Protein AF-A0A2V9C3A0-F1 (afdb_monomer)

Sequence (107 aa):
MPTFDDYMAQYDHEHSTVWNRVLHGAGIPIILAGIILLLLTWWRIGLAMLVAGWGMLSVGHRIERNKPAFFQGPIYFLVGPIWVAKEIKDHLLGRHGVAKPRDPASR

Mean predicted aligned error: 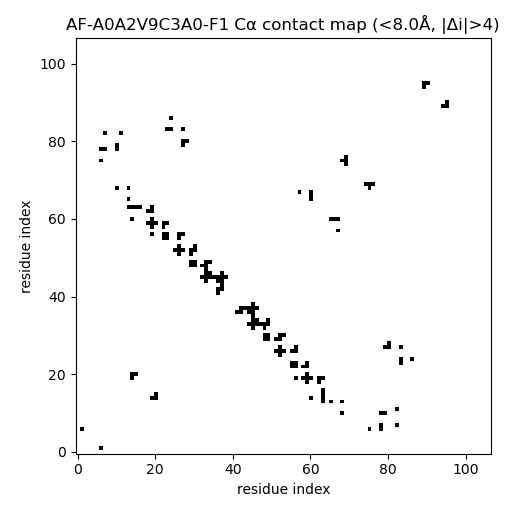5.97 Å

Radius of gyration: 15.15 Å; Cα contacts (8 Å, |Δi|>4): 91; chains: 1; bounding box: 41×32×40 Å

Foldseek 3Di:
DDDLVNVLVVVCVLQPDPQLCVLLLPLLVLLVVLVVCCVPPNVVSSVVSNVSSVVSNVVSNVVSVHDDCCVVDVCVNVSSVVNSVVVVVCVVVVVPDPPDPPDPPPD

Secondary structure (DSSP, 8-state):
---HHHHHHHHHHHT-SHHHHHHHHHHHHHHHHHHHHHHTT-HHHHHHHHHHHHHHHHHHHHHHT---GGGG-TTHHHHHHHHHHHHHHHHHTT-TT-PPPPPTT--

Structure (mmCIF, N/CA/C/O backbone):
data_AF-A0A2V9C3A0-F1
#
_entry.id   AF-A0A2V9C3A0-F1
#
loop_
_atom_site.group_PDB
_atom_site.id
_atom_site.type_symbol
_atom_site.label_atom_id
_atom_site.label_alt_id
_atom_site.label_comp_id
_atom_site.label_asym_id
_atom_site.label_entity_id
_atom_site.label_seq_id
_atom_site.pdbx_PDB_ins_code
_atom_site.Cartn_x
_atom_site.Cartn_y
_atom_site.Cartn_z
_atom_site.occupancy
_atom_site.B_iso_or_equiv
_atom_site.auth_seq_id
_atom_site.auth_comp_id
_atom_site.auth_asym_id
_atom_site.auth_atom_id
_atom_site.pdbx_PDB_model_num
ATOM 1 N N . MET A 1 1 ? 18.687 -16.596 -2.832 1.00 80.50 1 MET A N 1
ATOM 2 C CA . MET A 1 1 ? 17.401 -16.073 -2.319 1.00 80.50 1 MET A CA 1
ATOM 3 C C . MET A 1 1 ? 17.207 -14.698 -2.931 1.00 80.50 1 MET A C 1
ATOM 5 O O . MET A 1 1 ? 18.218 -14.010 -3.031 1.00 80.50 1 MET A O 1
ATOM 9 N N . PRO A 1 2 ? 15.993 -14.316 -3.363 1.00 89.69 2 PRO A N 1
ATOM 10 C CA . PRO A 1 2 ? 15.752 -12.973 -3.882 1.00 89.69 2 PRO A CA 1
ATOM 11 C C . PRO A 1 2 ? 16.085 -11.909 -2.833 1.00 89.69 2 PRO A C 1
ATOM 13 O O . PRO A 1 2 ? 15.812 -12.089 -1.643 1.00 89.69 2 PRO A O 1
ATOM 16 N N . THR A 1 3 ? 16.689 -10.820 -3.282 1.00 94.44 3 THR A N 1
ATOM 17 C CA . THR A 1 3 ? 16.966 -9.620 -2.494 1.00 94.44 3 THR A CA 1
ATOM 18 C C . THR A 1 3 ? 15.736 -8.714 -2.439 1.00 94.44 3 THR A C 1
ATOM 20 O O . THR A 1 3 ? 14.761 -8.910 -3.164 1.00 94.44 3 THR A O 1
ATOM 23 N N . PHE A 1 4 ? 15.763 -7.691 -1.583 1.00 91.56 4 PHE A N 1
ATOM 24 C CA . PHE A 1 4 ? 14.683 -6.702 -1.542 1.00 91.56 4 PHE A CA 1
ATOM 25 C C . PHE A 1 4 ? 14.510 -5.966 -2.883 1.00 91.56 4 PHE A C 1
ATOM 27 O O . PHE A 1 4 ? 13.381 -5.721 -3.311 1.00 91.56 4 PHE A O 1
ATOM 34 N N . ASP A 1 5 ? 15.616 -5.679 -3.572 1.00 92.25 5 ASP A N 1
ATOM 35 C CA . ASP A 1 5 ? 15.596 -5.029 -4.883 1.00 92.25 5 ASP A CA 1
ATOM 36 C C . ASP A 1 5 ? 14.936 -5.906 -5.950 1.00 92.25 5 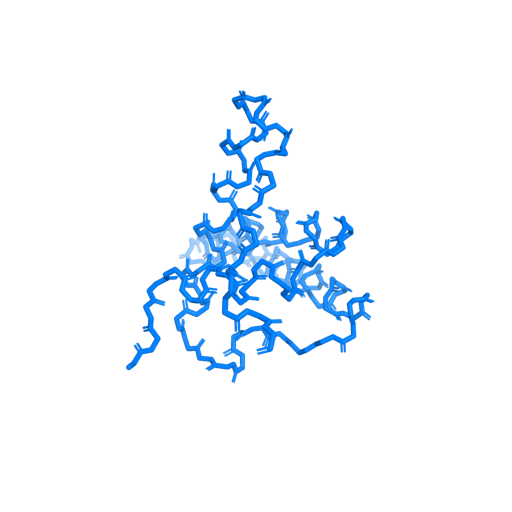ASP A C 1
ATOM 38 O O . ASP A 1 5 ? 14.232 -5.377 -6.812 1.00 92.25 5 ASP A O 1
ATOM 42 N N . ASP A 1 6 ? 15.078 -7.232 -5.850 1.00 93.88 6 ASP A N 1
ATOM 43 C CA . ASP A 1 6 ? 14.395 -8.181 -6.735 1.00 93.88 6 ASP A CA 1
ATOM 44 C C . ASP A 1 6 ? 12.874 -8.126 -6.533 1.00 93.88 6 ASP A C 1
ATOM 46 O O . ASP A 1 6 ? 12.125 -8.043 -7.507 1.00 93.88 6 ASP A O 1
ATOM 50 N N . TYR A 1 7 ? 12.399 -8.075 -5.282 1.00 95.12 7 TYR A N 1
ATOM 51 C CA . TYR A 1 7 ? 10.965 -7.933 -4.993 1.00 95.12 7 TYR A CA 1
ATOM 52 C C . TYR A 1 7 ? 10.407 -6.587 -5.465 1.00 95.12 7 TYR A C 1
ATOM 54 O O . TYR A 1 7 ? 9.313 -6.532 -6.026 1.00 95.12 7 TYR A O 1
ATOM 62 N N . MET A 1 8 ? 11.158 -5.498 -5.278 1.00 94.88 8 MET A N 1
ATOM 63 C CA . MET A 1 8 ? 10.782 -4.176 -5.786 1.00 94.88 8 MET A CA 1
ATOM 64 C C . MET A 1 8 ? 10.765 -4.136 -7.318 1.00 94.88 8 MET A C 1
ATOM 66 O O . MET A 1 8 ? 9.878 -3.522 -7.908 1.00 94.88 8 MET A O 1
ATOM 70 N N . ALA A 1 9 ? 11.733 -4.788 -7.971 1.00 93.38 9 ALA A N 1
ATOM 71 C CA . ALA A 1 9 ? 11.802 -4.909 -9.422 1.00 93.38 9 ALA A CA 1
ATOM 72 C C . ALA A 1 9 ? 10.613 -5.686 -9.982 1.00 93.38 9 ALA A C 1
ATOM 74 O O . ALA A 1 9 ? 10.000 -5.253 -10.956 1.00 93.38 9 ALA A O 1
ATOM 75 N N . GLN A 1 10 ? 10.287 -6.809 -9.348 1.00 93.38 10 GLN A N 1
ATOM 76 C CA . GLN A 1 10 ? 9.157 -7.633 -9.730 1.00 93.38 10 GLN A CA 1
ATOM 77 C C . GLN A 1 10 ? 7.836 -6.882 -9.542 1.00 93.38 10 GLN A C 1
ATOM 79 O O . GLN A 1 10 ? 7.009 -6.864 -10.452 1.00 93.38 10 GLN A O 1
ATOM 84 N N . TYR A 1 11 ? 7.660 -6.206 -8.405 1.00 94.25 11 TYR A N 1
ATOM 85 C CA . TYR A 1 11 ? 6.457 -5.424 -8.142 1.00 94.25 11 TYR A CA 1
ATOM 86 C C . TYR A 1 11 ? 6.272 -4.298 -9.167 1.00 94.25 11 TYR A C 1
ATOM 88 O O . TYR A 1 11 ? 5.178 -4.127 -9.691 1.00 94.25 11 TYR A O 1
ATOM 96 N N . ASP A 1 12 ? 7.335 -3.571 -9.516 1.00 93.94 12 ASP A N 1
ATOM 97 C CA . ASP A 1 12 ? 7.280 -2.509 -10.529 1.00 93.94 12 ASP A CA 1
ATOM 98 C C . ASP A 1 12 ? 6.928 -3.043 -11.932 1.00 93.94 12 ASP A C 1
ATOM 100 O O . ASP A 1 12 ? 6.176 -2.405 -12.670 1.00 93.94 12 ASP A O 1
ATOM 104 N N . HIS A 1 13 ? 7.416 -4.240 -12.279 1.00 92.38 13 HIS A N 1
ATOM 105 C CA . HIS A 1 13 ? 7.096 -4.911 -13.541 1.00 92.38 13 HIS A CA 1
ATOM 106 C C . HIS A 1 13 ? 5.641 -5.402 -13.597 1.00 92.38 13 HIS A C 1
ATOM 108 O O . HIS A 1 13 ? 4.990 -5.287 -14.631 1.00 92.38 13 HIS A O 1
ATOM 114 N N . GLU A 1 14 ? 5.098 -5.899 -12.484 1.00 92.12 14 GLU A N 1
ATOM 115 C CA . GLU A 1 14 ? 3.692 -6.315 -12.387 1.00 92.12 14 GLU A CA 1
ATOM 116 C C . GLU A 1 14 ? 2.707 -5.133 -12.354 1.00 92.12 14 GLU A C 1
ATOM 118 O O . GLU A 1 14 ? 1.507 -5.317 -12.562 1.00 92.12 14 GLU A O 1
ATOM 123 N N . HIS A 1 15 ? 3.194 -3.914 -12.125 1.00 94.69 15 HIS A N 1
ATOM 124 C CA . HIS A 1 15 ? 2.393 -2.691 -12.085 1.00 94.69 15 HIS A CA 1
ATOM 125 C C . HIS A 1 15 ? 2.936 -1.694 -13.111 1.00 94.69 15 HIS A C 1
ATOM 127 O O . HIS A 1 15 ? 3.341 -0.577 -12.784 1.00 94.69 15 HIS A O 1
ATOM 133 N N . SER A 1 16 ? 2.989 -2.115 -14.377 1.00 91.44 16 SER A N 1
ATOM 134 C CA . SER A 1 16 ? 3.623 -1.331 -15.438 1.00 91.44 16 SER A CA 1
ATOM 135 C C . SER A 1 16 ? 2.701 -0.260 -16.031 1.00 91.44 16 SER A C 1
ATOM 137 O O . SER A 1 16 ? 3.160 0.844 -16.332 1.00 91.44 16 SER A O 1
ATOM 139 N N . THR A 1 17 ? 1.395 -0.532 -16.153 1.00 93.44 17 THR A N 1
ATOM 140 C CA . THR A 1 17 ? 0.458 0.442 -16.726 1.00 93.44 17 THR A CA 1
ATOM 141 C C . THR A 1 17 ? 0.141 1.586 -15.766 1.00 93.44 17 THR A C 1
ATOM 143 O O . THR A 1 17 ? -0.009 1.403 -14.558 1.00 93.44 17 THR A O 1
ATOM 146 N N . VAL A 1 18 ? -0.047 2.787 -16.326 1.00 93.19 18 VAL A N 1
ATOM 147 C CA . VAL A 1 18 ? -0.397 4.000 -15.562 1.00 93.19 18 VAL A CA 1
ATOM 148 C C . VAL A 1 18 ? -1.647 3.783 -14.708 1.00 93.19 18 VAL A C 1
ATOM 150 O O . VAL A 1 18 ? -1.674 4.167 -13.544 1.00 93.19 18 VAL A O 1
ATOM 153 N N . TRP A 1 19 ? -2.670 3.121 -15.254 1.00 92.69 19 TRP A N 1
ATOM 154 C CA . TRP A 1 19 ? -3.912 2.867 -14.524 1.00 92.69 19 TRP A CA 1
ATOM 155 C C . TRP A 1 19 ? -3.725 1.908 -13.351 1.00 92.69 19 TRP A C 1
ATOM 157 O O . TRP A 1 19 ? -4.281 2.156 -12.286 1.00 92.69 19 TRP A O 1
ATOM 167 N N . ASN A 1 20 ? -2.916 0.859 -13.510 1.00 94.88 20 ASN A N 1
ATOM 168 C CA . ASN A 1 20 ? -2.605 -0.052 -12.413 1.00 94.88 20 ASN A CA 1
ATOM 169 C C . ASN A 1 20 ? -1.805 0.673 -11.313 1.00 94.88 20 ASN A C 1
ATO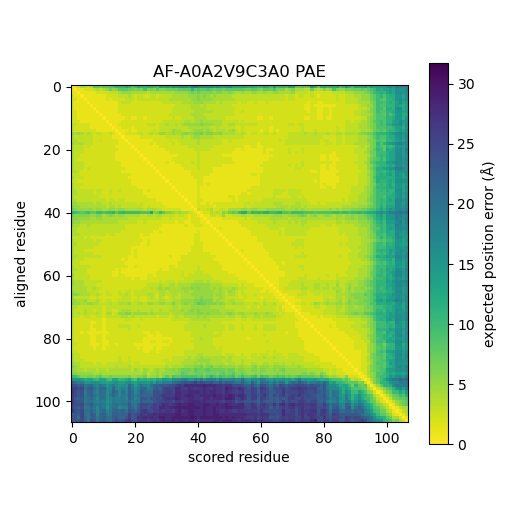M 171 O O . ASN A 1 20 ? -2.176 0.628 -10.142 1.00 94.88 20 ASN A O 1
ATOM 175 N N . ARG A 1 21 ? -0.800 1.475 -11.696 1.00 94.69 21 ARG A N 1
ATOM 176 C CA . ARG A 1 21 ? -0.028 2.312 -10.759 1.00 94.69 21 ARG A CA 1
ATOM 177 C C . ARG A 1 21 ? -0.894 3.291 -9.974 1.00 94.69 21 ARG A C 1
ATOM 179 O O . ARG A 1 21 ? -0.728 3.403 -8.765 1.00 94.69 21 ARG A O 1
ATOM 186 N N . VAL A 1 22 ? -1.828 3.978 -10.633 1.00 95.19 22 VAL A N 1
ATOM 187 C CA . VAL A 1 22 ? -2.742 4.932 -9.979 1.00 95.19 22 VAL A CA 1
ATOM 188 C C . VAL A 1 22 ? -3.699 4.214 -9.028 1.00 95.19 22 VAL A C 1
ATOM 190 O O . VAL A 1 22 ? -3.873 4.645 -7.887 1.00 95.19 22 VAL A O 1
ATOM 193 N N . LEU A 1 23 ? -4.307 3.109 -9.472 1.00 96.94 23 LEU A N 1
ATOM 194 C CA . LEU A 1 23 ? -5.249 2.345 -8.655 1.00 96.94 23 LEU A CA 1
ATOM 195 C C . LEU A 1 23 ? -4.582 1.762 -7.408 1.00 96.94 23 LEU A C 1
ATOM 197 O O . LEU A 1 23 ? -5.171 1.830 -6.332 1.00 96.94 23 LEU A O 1
ATOM 201 N N . HIS A 1 24 ? -3.350 1.264 -7.513 1.00 96.31 24 HIS A N 1
ATOM 202 C CA . HIS A 1 24 ? -2.590 0.773 -6.359 1.00 96.31 24 HIS A CA 1
ATOM 203 C C . HIS A 1 24 ? -2.024 1.899 -5.507 1.00 96.31 24 HIS A C 1
ATOM 205 O O . HIS A 1 24 ? -2.101 1.830 -4.280 1.00 96.31 24 HIS A O 1
ATOM 211 N N . GLY A 1 25 ? -1.529 2.960 -6.144 1.00 95.81 25 GLY A N 1
ATOM 212 C CA . GLY A 1 25 ? -1.033 4.163 -5.485 1.00 95.81 25 GLY A CA 1
ATOM 213 C C . GLY A 1 25 ? -2.071 4.797 -4.561 1.00 95.81 25 GLY A C 1
ATOM 214 O O . GLY A 1 25 ? -1.721 5.242 -3.474 1.00 95.81 25 GLY A O 1
ATOM 215 N N . ALA A 1 26 ? -3.351 4.772 -4.942 1.00 97.25 26 ALA A N 1
ATOM 216 C CA . ALA A 1 26 ? -4.454 5.216 -4.090 1.00 97.25 26 ALA A CA 1
ATOM 217 C C . ALA A 1 26 ? -5.033 4.093 -3.207 1.00 97.25 26 ALA A C 1
ATOM 219 O O . ALA A 1 26 ? -5.314 4.308 -2.026 1.00 97.25 26 ALA A O 1
ATOM 220 N N . GLY A 1 27 ? -5.195 2.884 -3.750 1.00 97.81 27 GLY A N 1
ATOM 221 C CA . GLY A 1 27 ? -5.827 1.756 -3.066 1.00 97.81 27 GLY A CA 1
ATOM 222 C C . GLY A 1 27 ? -5.062 1.285 -1.828 1.00 97.81 27 GLY A C 1
ATOM 223 O O . GLY A 1 27 ? -5.683 0.996 -0.808 1.00 97.81 27 GLY A O 1
ATOM 224 N N . ILE A 1 28 ? -3.726 1.259 -1.872 1.00 97.50 28 ILE A N 1
ATOM 225 C CA . ILE A 1 28 ? -2.892 0.824 -0.739 1.00 97.50 28 ILE A CA 1
ATOM 226 C C . ILE A 1 28 ? -3.032 1.779 0.463 1.00 97.50 28 ILE A C 1
ATOM 228 O O . ILE A 1 28 ? -3.368 1.291 1.545 1.00 97.50 28 ILE A O 1
ATOM 232 N N . PRO A 1 29 ? -2.870 3.114 0.327 1.00 98.06 29 PRO A N 1
ATOM 233 C CA . PRO A 1 29 ? -3.171 4.052 1.410 1.00 98.06 29 PRO A CA 1
ATOM 234 C C . PRO A 1 29 ? -4.595 3.928 1.959 1.00 98.06 29 PRO A C 1
ATOM 236 O O . PRO A 1 29 ? -4.782 3.981 3.173 1.00 98.06 29 PRO A O 1
ATOM 239 N N . ILE A 1 30 ? -5.592 3.718 1.089 1.00 98.44 30 ILE A N 1
ATOM 240 C CA . ILE A 1 30 ? -6.989 3.526 1.505 1.00 98.44 30 ILE A CA 1
ATOM 241 C C . ILE A 1 30 ? -7.139 2.262 2.358 1.00 98.44 30 ILE A C 1
ATOM 243 O O . ILE A 1 30 ? -7.801 2.311 3.392 1.00 98.44 30 ILE A O 1
ATOM 247 N N . ILE A 1 31 ? -6.504 1.148 1.983 1.00 98.19 31 ILE A N 1
ATOM 248 C CA . ILE A 1 31 ? -6.503 -0.072 2.802 1.00 98.19 31 ILE A CA 1
ATOM 249 C C . ILE A 1 31 ? -5.842 0.186 4.153 1.00 98.19 31 ILE A C 1
ATOM 251 O O . ILE A 1 31 ? -6.415 -0.173 5.177 1.00 98.19 31 ILE A O 1
ATOM 255 N N . LEU A 1 32 ? -4.667 0.821 4.178 1.00 97.81 32 LEU A N 1
ATOM 256 C CA . LEU A 1 32 ? -3.942 1.091 5.423 1.00 97.81 32 LEU A CA 1
ATOM 257 C C . LEU A 1 32 ? -4.759 1.978 6.373 1.00 97.81 32 LEU A C 1
ATOM 259 O O . LEU A 1 32 ? -4.910 1.649 7.549 1.00 97.81 32 LEU A O 1
ATOM 263 N N . ALA A 1 33 ? -5.353 3.056 5.858 1.00 98.06 33 ALA A N 1
ATOM 264 C CA . ALA A 1 33 ? -6.259 3.905 6.625 1.00 98.06 33 ALA A CA 1
ATOM 265 C C . ALA A 1 33 ? -7.523 3.144 7.063 1.00 98.06 33 ALA A C 1
ATOM 267 O O . ALA A 1 33 ?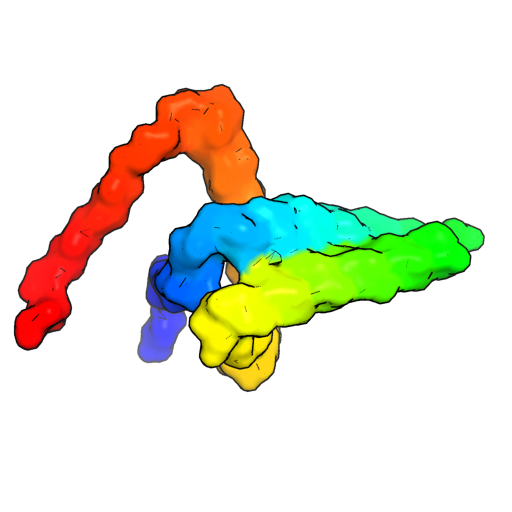 -7.966 3.285 8.202 1.00 98.06 33 ALA A O 1
ATOM 268 N N . GLY A 1 34 ? -8.061 2.284 6.195 1.00 98.12 34 GLY A N 1
ATOM 269 C CA . GLY A 1 34 ? -9.193 1.414 6.496 1.00 98.12 34 GLY A CA 1
ATOM 270 C C . GLY A 1 34 ? -8.916 0.461 7.658 1.00 98.12 34 GLY A C 1
ATOM 271 O O . GLY A 1 34 ? -9.746 0.358 8.555 1.00 98.12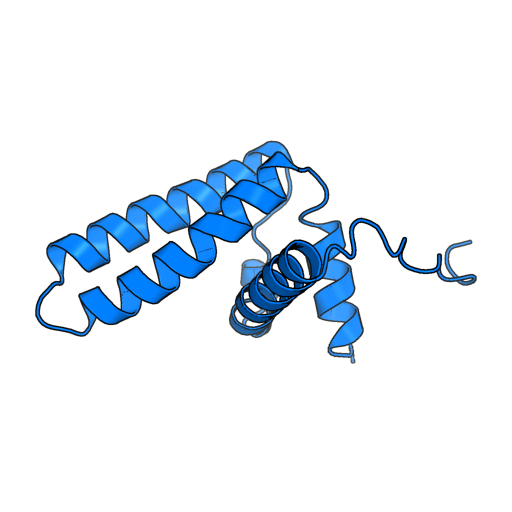 34 GLY A O 1
ATOM 272 N N . ILE A 1 35 ? -7.738 -0.172 7.699 1.00 97.62 35 ILE A N 1
ATOM 273 C CA . ILE A 1 35 ? -7.302 -1.033 8.814 1.00 97.62 35 ILE A CA 1
ATOM 274 C C . ILE A 1 35 ? -7.229 -0.230 10.115 1.00 97.62 35 ILE A C 1
ATOM 276 O O . ILE A 1 35 ? -7.757 -0.677 11.129 1.00 97.62 35 ILE A O 1
ATOM 280 N N . ILE A 1 36 ? -6.627 0.964 10.091 1.00 97.81 36 ILE A N 1
ATOM 281 C CA . ILE A 1 36 ? -6.543 1.830 11.277 1.00 97.81 36 ILE A CA 1
ATOM 282 C C . ILE A 1 36 ? -7.949 2.151 11.794 1.00 97.81 36 ILE A C 1
ATOM 284 O O . ILE A 1 36 ? -8.240 1.923 12.965 1.00 97.81 36 ILE A O 1
ATOM 288 N N . LEU A 1 37 ? -8.852 2.618 10.928 1.00 97.75 37 LEU A N 1
ATOM 289 C CA . LEU A 1 37 ? -10.223 2.949 11.324 1.00 97.75 37 LEU A CA 1
ATOM 290 C C . LEU A 1 37 ? -11.033 1.726 11.770 1.00 97.75 37 LEU A C 1
ATOM 292 O O . LEU A 1 37 ? -11.877 1.858 12.658 1.00 97.75 37 LEU A O 1
ATOM 296 N N . LEU A 1 38 ? -10.774 0.554 11.181 1.00 96.25 38 LEU A N 1
ATOM 297 C CA . LEU A 1 38 ? -11.406 -0.707 11.561 1.00 96.25 38 LEU A CA 1
ATOM 298 C C . LEU A 1 38 ? -11.044 -1.116 12.993 1.00 96.25 38 LEU A C 1
ATOM 300 O O . LEU A 1 38 ? -11.917 -1.577 13.720 1.00 96.25 38 LEU A O 1
ATOM 304 N N . LEU A 1 39 ? -9.774 -0.950 13.376 1.00 96.06 39 LEU A N 1
ATOM 305 C CA . LEU A 1 39 ? -9.263 -1.294 14.708 1.00 96.06 39 LEU A CA 1
ATOM 306 C C . LEU A 1 39 ? -9.640 -0.269 15.785 1.00 96.06 39 LEU A C 1
ATOM 308 O O . LEU A 1 39 ? -9.626 -0.584 16.974 1.00 96.06 39 LEU A O 1
ATOM 312 N N . LEU A 1 40 ? -9.972 0.956 15.380 1.00 94.38 40 LEU A N 1
ATOM 313 C CA . LEU A 1 40 ? -10.580 1.958 16.250 1.00 94.38 40 LEU A CA 1
ATOM 314 C C . LEU A 1 40 ? -12.094 1.690 16.397 1.00 94.38 40 LEU A C 1
ATOM 316 O O . LEU A 1 40 ? -12.607 0.620 16.090 1.00 94.38 40 LEU A O 1
ATOM 320 N N . THR A 1 41 ? -12.861 2.674 16.861 1.00 92.75 41 THR A N 1
ATOM 321 C CA . THR A 1 41 ? -14.326 2.566 16.999 1.00 92.75 41 THR A CA 1
ATOM 322 C C . THR A 1 41 ? -15.094 2.846 15.695 1.00 92.75 41 THR A C 1
ATOM 324 O O . THR A 1 41 ? -16.325 2.808 15.676 1.00 92.75 41 THR A O 1
ATOM 327 N N . TRP A 1 42 ? -14.390 3.085 14.581 1.00 95.44 42 TRP A N 1
ATOM 328 C CA . TRP A 1 42 ? -14.936 3.566 13.302 1.00 95.44 42 TRP A CA 1
ATOM 329 C C . TRP A 1 42 ? -15.090 2.439 12.270 1.00 95.44 42 TRP A C 1
ATOM 331 O O . TRP A 1 42 ? -14.895 2.629 11.066 1.00 95.44 42 TRP A O 1
ATOM 341 N N . TRP A 1 43 ? -15.477 1.252 12.737 1.00 96.38 43 TRP A N 1
ATOM 342 C CA . TRP A 1 43 ? -15.422 0.010 11.964 1.00 96.38 43 TRP A CA 1
ATOM 343 C C . TRP A 1 43 ? -16.223 0.027 10.657 1.00 96.38 43 TRP A C 1
ATOM 345 O O . TRP A 1 43 ? -15.803 -0.586 9.681 1.00 96.38 43 TRP A O 1
ATOM 355 N N . ARG A 1 44 ? -17.347 0.755 10.593 1.00 98.12 44 ARG A N 1
ATOM 356 C CA . ARG A 1 44 ? -18.154 0.874 9.362 1.00 98.12 44 ARG A CA 1
ATOM 357 C C . ARG A 1 44 ? -17.390 1.592 8.253 1.00 98.12 44 ARG A C 1
ATOM 359 O O . ARG A 1 44 ? -17.414 1.151 7.108 1.00 98.12 44 ARG A O 1
ATOM 366 N N . ILE A 1 45 ? -16.704 2.679 8.607 1.00 97.94 45 ILE A N 1
ATOM 367 C CA . ILE A 1 45 ? -15.883 3.443 7.663 1.00 97.94 45 ILE A CA 1
ATOM 368 C C . ILE A 1 45 ? -14.650 2.624 7.293 1.00 97.94 45 ILE A C 1
ATOM 370 O O . ILE A 1 45 ? -14.358 2.475 6.110 1.00 97.94 45 ILE A O 1
ATOM 374 N N . GLY A 1 46 ? -13.983 2.022 8.284 1.00 98.19 46 GLY A N 1
ATOM 375 C CA . GLY A 1 46 ? -12.834 1.148 8.047 1.00 98.19 46 GLY A CA 1
ATOM 376 C C . GLY A 1 46 ? -13.151 -0.005 7.092 1.00 98.19 46 GLY A C 1
ATOM 377 O O . GLY A 1 46 ? -12.418 -0.235 6.132 1.00 98.19 46 GLY A O 1
ATOM 378 N N . LEU A 1 47 ? -14.293 -0.673 7.283 1.00 98.19 47 LEU A N 1
ATOM 379 C CA . LEU A 1 47 ? -14.760 -1.744 6.404 1.00 98.19 47 LEU A CA 1
ATOM 380 C C . LEU A 1 47 ? -15.075 -1.239 4.990 1.00 98.19 47 LEU A C 1
ATOM 382 O O . LEU A 1 47 ? -14.670 -1.873 4.017 1.00 98.19 47 LEU A O 1
ATOM 386 N N . ALA A 1 48 ? -15.758 -0.098 4.858 1.00 98.31 48 ALA A N 1
ATOM 387 C CA . ALA A 1 48 ? -16.042 0.495 3.552 1.00 98.31 48 ALA A CA 1
ATOM 388 C C . ALA A 1 48 ? -14.749 0.831 2.790 1.00 98.31 48 ALA A C 1
ATOM 390 O O . ALA A 1 48 ? -14.638 0.537 1.600 1.00 98.31 48 ALA A O 1
ATOM 391 N N . MET A 1 49 ? -13.747 1.377 3.485 1.00 98.56 49 MET A N 1
ATOM 392 C CA . MET A 1 49 ? -12.431 1.663 2.913 1.00 98.56 49 MET A CA 1
ATOM 393 C C . MET A 1 49 ? -11.684 0.392 2.520 1.00 98.56 49 MET A C 1
ATOM 395 O O . MET A 1 49 ? -11.098 0.355 1.445 1.00 98.56 49 MET A O 1
ATOM 399 N N . LEU A 1 50 ? -11.745 -0.670 3.327 1.00 98.12 50 LEU A N 1
ATOM 400 C CA . LEU A 1 50 ? -11.161 -1.960 2.960 1.00 98.12 50 LEU A CA 1
ATOM 401 C C . LEU A 1 50 ? -11.775 -2.506 1.671 1.00 98.12 50 LEU A C 1
ATOM 403 O O . LEU A 1 50 ? -11.039 -2.856 0.753 1.00 98.12 50 LEU A O 1
ATOM 407 N N . VAL A 1 51 ? -13.106 -2.539 1.574 1.00 98.44 51 VAL A N 1
ATOM 408 C CA . VAL A 1 51 ? -13.801 -3.026 0.372 1.00 98.44 51 VAL A CA 1
ATOM 409 C C . VAL A 1 51 ? -13.452 -2.172 -0.847 1.00 98.44 51 VAL A C 1
ATOM 411 O O . VAL A 1 51 ? -13.107 -2.717 -1.895 1.00 98.44 51 VAL A O 1
ATOM 414 N N . ALA A 1 52 ? -13.493 -0.843 -0.712 1.00 98.44 52 ALA A N 1
ATOM 415 C CA . ALA A 1 52 ? -13.157 0.075 -1.796 1.00 98.44 52 ALA A CA 1
ATOM 416 C C . ALA A 1 52 ? -11.695 -0.079 -2.240 1.00 98.44 52 ALA A C 1
ATOM 418 O O . ALA A 1 52 ? -11.427 -0.249 -3.428 1.00 98.44 52 ALA A O 1
ATOM 419 N N . GLY A 1 53 ? -10.763 -0.091 -1.286 1.00 98.06 53 GLY A N 1
ATOM 420 C CA . GLY A 1 53 ? -9.338 -0.265 -1.528 1.00 98.06 53 GLY A CA 1
ATOM 421 C C . GLY A 1 53 ? -9.055 -1.576 -2.254 1.00 98.06 53 GLY A C 1
ATOM 422 O O . GLY A 1 53 ? -8.539 -1.550 -3.367 1.00 98.06 53 GLY A O 1
ATOM 423 N N . TRP A 1 54 ? -9.483 -2.718 -1.703 1.00 97.50 54 TRP A N 1
ATOM 424 C CA . TRP A 1 54 ? -9.313 -4.027 -2.349 1.00 97.50 54 TRP A CA 1
ATOM 425 C C . TRP A 1 54 ? -9.958 -4.095 -3.739 1.00 97.50 54 TRP A C 1
ATOM 427 O O . TRP A 1 54 ? -9.395 -4.718 -4.644 1.00 97.50 54 TRP A O 1
ATOM 437 N N . GLY A 1 55 ? -11.097 -3.424 -3.933 1.00 98.06 55 GLY A N 1
ATOM 438 C CA . GLY A 1 55 ? -11.717 -3.245 -5.243 1.00 98.06 55 GLY A CA 1
ATOM 439 C C . GLY A 1 55 ? -10.785 -2.545 -6.235 1.00 98.06 55 GLY A C 1
ATOM 440 O O . GLY A 1 55 ? -10.587 -3.050 -7.338 1.00 98.06 55 GLY A O 1
ATOM 441 N N . MET A 1 56 ? -10.148 -1.440 -5.834 1.00 98.00 56 MET A N 1
ATOM 442 C CA . MET A 1 56 ? -9.188 -0.709 -6.671 1.00 98.00 56 MET A CA 1
ATOM 443 C C . MET A 1 56 ? -7.982 -1.571 -7.062 1.00 98.00 56 MET A C 1
ATOM 445 O O . MET A 1 56 ? -7.690 -1.669 -8.255 1.00 98.00 56 MET A O 1
ATOM 449 N N . LEU A 1 57 ? -7.336 -2.258 -6.104 1.00 97.12 57 LEU A N 1
ATOM 450 C CA . LEU A 1 57 ? -6.212 -3.161 -6.416 1.00 97.12 57 LEU A CA 1
ATOM 451 C C . LEU A 1 57 ? -6.632 -4.262 -7.400 1.00 97.12 57 LEU A C 1
ATOM 453 O O . LEU A 1 57 ? -5.913 -4.585 -8.345 1.00 97.12 57 LEU A O 1
ATOM 457 N N . SER A 1 58 ? -7.820 -4.832 -7.196 1.00 96.38 58 SER A N 1
ATOM 458 C CA . SER A 1 58 ? -8.343 -5.900 -8.052 1.00 96.38 58 SER A CA 1
ATOM 459 C C . SER A 1 58 ? -8.603 -5.417 -9.480 1.00 96.38 58 SER A C 1
ATOM 461 O O . SER A 1 58 ? -8.307 -6.134 -10.436 1.00 96.38 58 SER A O 1
ATOM 463 N N . VAL A 1 59 ? -9.126 -4.197 -9.645 1.00 97.56 59 VAL A N 1
ATOM 464 C CA . VAL A 1 59 ? -9.314 -3.582 -10.967 1.00 97.56 59 VAL A CA 1
ATOM 465 C C . VAL A 1 59 ? -7.965 -3.332 -11.646 1.00 97.56 59 VAL A C 1
ATOM 467 O O . VAL A 1 59 ? -7.832 -3.660 -12.823 1.00 97.56 59 VAL A O 1
ATOM 470 N N . GLY A 1 60 ? -6.953 -2.844 -10.920 1.00 96.50 60 GLY A N 1
ATOM 471 C CA . GLY A 1 60 ? -5.600 -2.640 -11.456 1.00 96.50 60 GLY A CA 1
ATOM 472 C C . GLY A 1 60 ? -4.993 -3.924 -12.030 1.00 96.50 60 GLY A C 1
ATOM 473 O O . GLY A 1 60 ? -4.618 -3.973 -13.203 1.00 96.50 60 GLY A O 1
ATOM 474 N N . HIS A 1 61 ? -5.029 -5.014 -11.260 1.00 95.75 61 HIS A N 1
ATOM 475 C CA . HIS A 1 61 ? -4.561 -6.326 -11.724 1.00 95.75 61 HIS A CA 1
ATOM 476 C C . HIS A 1 61 ? -5.385 -6.887 -12.890 1.00 95.75 61 HIS A C 1
ATOM 478 O O . HIS A 1 61 ? -4.849 -7.555 -13.775 1.00 95.75 61 HIS A O 1
ATOM 484 N N . ARG A 1 62 ? -6.690 -6.589 -12.949 1.00 95.75 62 ARG A N 1
ATOM 485 C CA . ARG A 1 62 ? -7.537 -6.985 -14.084 1.00 95.75 62 ARG A CA 1
ATOM 486 C C . ARG A 1 62 ? -7.148 -6.264 -15.378 1.00 95.75 62 ARG A C 1
ATOM 488 O O . ARG A 1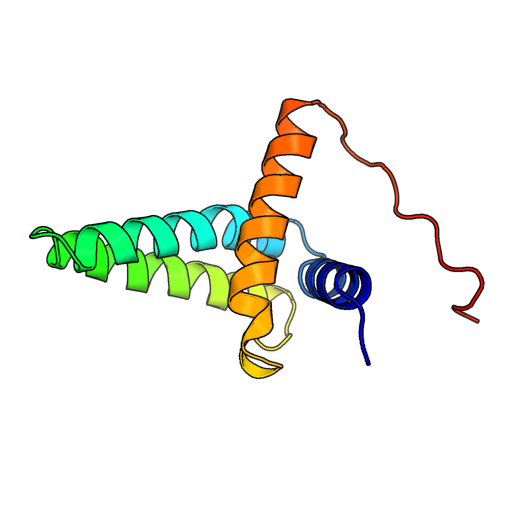 62 ? -7.260 -6.871 -16.442 1.00 95.75 62 ARG A O 1
ATOM 495 N N . ILE A 1 63 ? -6.701 -5.008 -15.294 1.00 95.06 63 ILE A N 1
ATOM 496 C CA . ILE A 1 63 ? -6.198 -4.234 -16.441 1.00 95.06 63 ILE A CA 1
ATOM 497 C C . ILE A 1 63 ? -4.902 -4.858 -16.970 1.00 95.06 63 ILE A C 1
ATOM 499 O O . ILE A 1 63 ? -4.796 -5.107 -18.169 1.00 95.06 63 ILE A O 1
ATOM 503 N N . GLU A 1 64 ? -3.958 -5.182 -16.083 1.00 93.19 64 GLU A N 1
ATOM 504 C CA . GLU A 1 64 ? -2.675 -5.800 -16.455 1.00 93.19 64 GLU A CA 1
ATOM 505 C C . GLU A 1 64 ? -2.803 -7.285 -16.848 1.00 93.19 64 GLU A C 1
ATOM 507 O O . GLU A 1 64 ? -1.918 -7.850 -17.486 1.00 93.19 64 GLU A O 1
ATOM 512 N N . ARG A 1 65 ? -3.915 -7.929 -16.465 1.00 94.56 65 ARG A N 1
ATOM 513 C CA . ARG A 1 65 ? -4.172 -9.375 -16.598 1.00 94.56 65 ARG A CA 1
ATOM 514 C C . ARG A 1 65 ? -3.149 -10.256 -15.875 1.00 94.56 65 ARG A C 1
ATOM 516 O O . ARG A 1 65 ? -2.884 -11.379 -16.303 1.00 94.56 65 ARG A O 1
ATOM 523 N N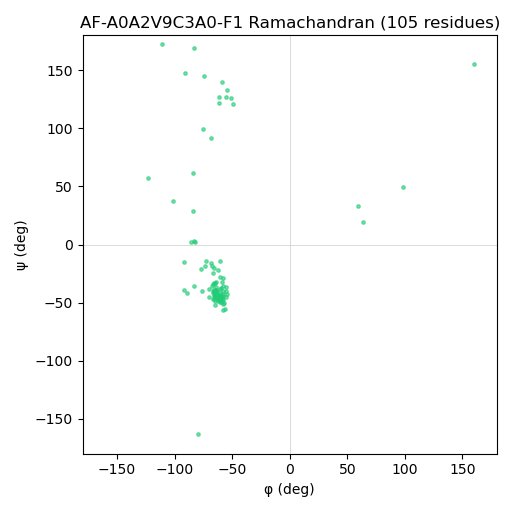 . ASN A 1 66 ? -2.621 -9.785 -14.750 1.00 93.62 66 ASN A N 1
ATOM 524 C CA . ASN A 1 66 ? -1.778 -10.575 -13.857 1.00 93.62 66 ASN A CA 1
ATOM 525 C C . ASN A 1 66 ? -2.490 -10.875 -12.528 1.00 93.62 66 ASN A C 1
ATOM 527 O O . ASN A 1 66 ? -3.613 -10.437 -12.272 1.00 93.62 66 ASN A O 1
ATOM 531 N N . LYS A 1 67 ? -1.862 -11.713 -11.701 1.00 93.19 67 LYS A N 1
ATOM 532 C CA . LYS A 1 67 ? -2.396 -12.089 -10.389 1.00 93.19 67 LYS A CA 1
ATOM 533 C C . LYS A 1 67 ? -1.868 -11.129 -9.321 1.00 93.19 67 LYS A C 1
ATOM 535 O O . LYS A 1 67 ? -0.719 -10.711 -9.426 1.00 93.19 67 LYS A O 1
ATOM 540 N N . PRO A 1 68 ? -2.646 -10.846 -8.265 1.00 93.31 68 PRO A N 1
ATOM 541 C CA . PRO A 1 68 ? -2.167 -10.045 -7.149 1.00 93.31 68 PRO A CA 1
ATOM 542 C C . PRO A 1 68 ? -0.873 -10.577 -6.523 1.00 93.31 68 PRO A C 1
ATOM 544 O O . PRO A 1 68 ? -0.772 -11.764 -6.204 1.00 93.31 68 PRO A O 1
ATOM 547 N N . ALA A 1 69 ? 0.094 -9.686 -6.298 1.00 90.31 69 ALA A N 1
ATOM 548 C CA . ALA A 1 69 ? 1.436 -10.045 -5.832 1.00 90.31 69 ALA A CA 1
ATOM 549 C C . ALA A 1 69 ? 1.446 -10.754 -4.464 1.00 90.31 69 ALA A C 1
ATOM 551 O O . ALA A 1 69 ? 2.294 -11.602 -4.208 1.00 90.31 69 ALA A O 1
ATOM 552 N N . PHE A 1 70 ? 0.466 -10.497 -3.590 1.00 88.31 70 PHE A N 1
ATOM 553 C CA . PHE A 1 70 ? 0.400 -11.152 -2.276 1.00 88.31 70 PHE A CA 1
ATOM 554 C C . PHE A 1 70 ? 0.228 -12.682 -2.358 1.00 88.31 70 PHE A C 1
ATOM 556 O O . PHE A 1 70 ? 0.614 -13.380 -1.423 1.00 88.31 70 PHE A O 1
ATOM 563 N N . PHE A 1 71 ? -0.284 -13.228 -3.472 1.00 92.44 71 PHE A N 1
ATOM 564 C CA . PHE A 1 71 ? -0.330 -14.683 -3.691 1.00 92.44 71 PHE A CA 1
ATOM 565 C C . PHE A 1 71 ? 1.054 -15.308 -3.890 1.00 92.44 71 PHE A C 1
ATOM 567 O O . PHE A 1 71 ? 1.200 -16.523 -3.796 1.00 92.44 71 PHE A O 1
ATOM 574 N N . GLN A 1 72 ? 2.059 -14.487 -4.176 1.00 90.25 72 GLN A N 1
ATOM 575 C CA . GLN A 1 72 ? 3.431 -14.919 -4.405 1.00 90.25 72 GLN A CA 1
ATOM 576 C C . GLN A 1 72 ? 4.261 -14.906 -3.115 1.00 90.25 72 GLN A C 1
ATOM 578 O O . GLN A 1 72 ? 5.330 -15.508 -3.064 1.00 90.25 72 GLN A O 1
ATOM 583 N N . GLY A 1 73 ? 3.773 -14.248 -2.058 1.00 92.44 73 GLY A N 1
ATOM 584 C CA . GLY A 1 73 ? 4.388 -14.289 -0.737 1.00 92.44 73 GLY A CA 1
ATOM 585 C C . GLY A 1 73 ? 3.976 -13.128 0.175 1.00 92.44 73 GLY A C 1
ATOM 586 O O . GLY A 1 73 ? 3.641 -12.041 -0.303 1.00 92.44 73 GLY A O 1
ATOM 587 N N . PRO A 1 74 ? 4.058 -13.309 1.506 1.00 93.56 74 PRO A N 1
ATOM 588 C CA . PRO A 1 74 ? 3.666 -12.285 2.475 1.00 93.56 74 PRO A CA 1
ATOM 589 C C . PRO A 1 74 ? 4.559 -11.035 2.441 1.00 93.56 74 PRO A C 1
ATOM 591 O O . PRO A 1 74 ? 4.128 -9.965 2.862 1.00 93.56 74 PRO A O 1
ATOM 594 N N . ILE A 1 75 ? 5.780 -11.131 1.899 1.00 94.88 75 ILE A N 1
ATOM 595 C CA . ILE A 1 75 ? 6.690 -9.985 1.748 1.00 94.88 75 ILE A CA 1
ATOM 596 C C . ILE A 1 75 ? 6.067 -8.849 0.922 1.00 94.88 75 ILE A C 1
ATOM 598 O O . ILE A 1 75 ? 6.345 -7.676 1.174 1.00 94.88 75 ILE A O 1
ATOM 602 N N . TYR A 1 76 ? 5.156 -9.167 -0.003 1.00 94.81 76 TYR A N 1
ATOM 603 C CA . TYR A 1 76 ? 4.502 -8.175 -0.853 1.00 94.81 76 TYR A CA 1
ATOM 604 C C . TYR A 1 76 ? 3.564 -7.223 -0.099 1.00 94.81 76 TYR A C 1
ATOM 606 O O . TYR A 1 76 ? 3.310 -6.121 -0.585 1.00 94.81 76 TYR A O 1
ATOM 614 N N . PHE A 1 77 ? 3.129 -7.579 1.118 1.00 94.19 77 PHE A N 1
ATOM 615 C CA . PHE A 1 77 ? 2.430 -6.645 2.007 1.00 94.19 77 PHE A CA 1
ATOM 616 C C . PHE A 1 77 ? 3.330 -5.506 2.500 1.00 94.19 77 PHE A C 1
ATOM 618 O O . PHE A 1 77 ? 2.814 -4.444 2.833 1.00 94.19 77 PHE A O 1
ATOM 625 N N . LEU A 1 78 ? 4.655 -5.698 2.528 1.00 95.69 78 LEU A N 1
ATOM 626 C CA . LEU A 1 78 ? 5.629 -4.654 2.858 1.00 95.69 78 LEU A CA 1
ATOM 627 C C . LEU A 1 78 ? 6.126 -3.919 1.603 1.00 95.69 78 LEU A C 1
ATOM 629 O O . LEU A 1 78 ? 6.275 -2.698 1.617 1.00 95.69 78 LEU A O 1
ATOM 633 N N . VAL A 1 79 ? 6.341 -4.654 0.508 1.00 96.75 79 VAL A N 1
ATOM 634 C CA . VAL A 1 79 ? 6.804 -4.099 -0.777 1.00 96.75 79 VAL A CA 1
ATOM 635 C C . VAL A 1 79 ? 5.814 -3.070 -1.327 1.00 96.75 79 VAL A C 1
ATOM 637 O O . VAL A 1 79 ? 6.235 -1.987 -1.719 1.00 96.75 79 VAL A O 1
ATOM 640 N N . GLY A 1 80 ? 4.506 -3.357 -1.296 1.00 95.50 80 GLY A N 1
ATOM 641 C CA . GLY A 1 80 ? 3.473 -2.443 -1.800 1.00 95.50 80 GLY A CA 1
ATOM 642 C C . GLY A 1 80 ? 3.502 -1.049 -1.148 1.00 95.50 80 GLY A C 1
ATOM 643 O O . GLY A 1 80 ? 3.641 -0.056 -1.861 1.00 95.50 80 GLY A O 1
ATOM 644 N N . PRO A 1 81 ? 3.432 -0.931 0.193 1.00 97.00 81 PRO A N 1
ATOM 645 C CA . PRO A 1 81 ? 3.549 0.355 0.886 1.00 97.00 81 PRO A CA 1
ATOM 646 C C . PRO A 1 81 ? 4.855 1.109 0.602 1.00 97.00 81 PRO A C 1
ATOM 648 O O . PRO A 1 81 ? 4.830 2.326 0.422 1.00 97.00 81 PRO A O 1
ATOM 651 N N . ILE A 1 82 ? 5.990 0.405 0.525 1.00 96.69 82 ILE A N 1
ATOM 652 C CA . ILE A 1 82 ? 7.287 1.025 0.209 1.00 96.69 82 ILE A CA 1
ATOM 653 C C . ILE A 1 82 ? 7.299 1.551 -1.230 1.00 96.69 82 ILE A C 1
ATOM 655 O O . ILE A 1 82 ? 7.775 2.661 -1.474 1.00 96.69 82 ILE A O 1
ATOM 659 N N . TRP A 1 83 ? 6.742 0.790 -2.174 1.00 95.88 83 TRP A N 1
ATOM 660 C CA . TRP A 1 83 ? 6.591 1.209 -3.564 1.00 95.88 83 TRP A CA 1
ATOM 661 C C . TRP A 1 83 ? 5.746 2.485 -3.680 1.00 95.88 83 TRP A C 1
ATOM 663 O O . TRP A 1 83 ? 6.184 3.435 -4.322 1.00 95.88 83 TRP A O 1
ATOM 673 N N . VAL A 1 84 ? 4.617 2.578 -2.967 1.00 96.12 84 VAL A N 1
ATOM 674 C CA . VAL A 1 84 ? 3.797 3.805 -2.940 1.00 96.12 84 VAL A CA 1
ATOM 675 C C . VAL A 1 84 ? 4.560 4.988 -2.344 1.00 96.12 84 VAL A C 1
ATOM 677 O O . VAL A 1 84 ? 4.522 6.087 -2.895 1.00 96.12 84 VAL A O 1
ATOM 680 N N . ALA A 1 85 ? 5.286 4.784 -1.241 1.00 95.19 85 ALA A N 1
ATOM 681 C CA . ALA A 1 85 ? 6.090 5.845 -0.635 1.00 95.19 85 ALA A CA 1
ATOM 682 C C . ALA A 1 85 ? 7.171 6.367 -1.598 1.00 95.19 85 ALA A C 1
ATOM 684 O O . ALA A 1 85 ? 7.425 7.573 -1.652 1.00 95.19 85 ALA A O 1
ATOM 685 N N . LYS A 1 86 ? 7.784 5.469 -2.381 1.00 93.50 86 LYS A N 1
ATOM 686 C CA . LYS A 1 86 ? 8.734 5.828 -3.436 1.00 93.50 86 LYS A CA 1
ATOM 687 C C . LYS A 1 86 ? 8.054 6.626 -4.550 1.00 93.50 86 LYS A C 1
ATOM 689 O O . LYS A 1 86 ? 8.561 7.687 -4.891 1.00 93.50 86 LYS A O 1
ATOM 694 N N . GLU A 1 87 ? 6.912 6.167 -5.059 1.00 90.50 87 GLU A N 1
ATOM 695 C CA . GLU A 1 87 ? 6.177 6.845 -6.136 1.00 90.50 87 GLU A CA 1
ATOM 696 C C . GLU A 1 87 ? 5.784 8.273 -5.714 1.00 90.50 87 GLU A C 1
ATOM 698 O O . GLU A 1 87 ? 6.057 9.238 -6.425 1.00 90.50 87 GLU A O 1
ATOM 703 N N . ILE A 1 88 ? 5.251 8.444 -4.496 1.00 90.62 88 ILE A N 1
ATOM 704 C CA .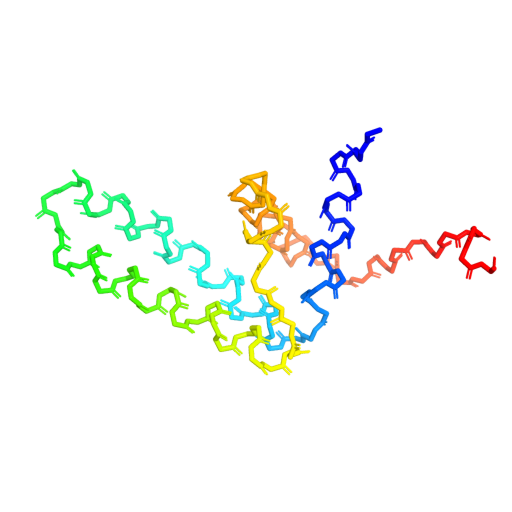 ILE A 1 88 ? 4.932 9.764 -3.924 1.00 90.62 88 ILE A CA 1
ATOM 705 C C . ILE A 1 88 ? 6.183 10.641 -3.842 1.00 90.62 88 ILE A C 1
ATOM 707 O O . ILE A 1 88 ? 6.151 11.801 -4.249 1.00 90.62 88 ILE A O 1
ATOM 711 N N . LYS A 1 89 ? 7.294 10.107 -3.325 1.00 91.25 89 LYS A N 1
ATOM 712 C CA . LYS A 1 89 ? 8.557 10.844 -3.229 1.00 91.25 89 LYS A CA 1
ATOM 713 C C . LYS A 1 89 ? 9.060 11.278 -4.607 1.00 91.25 89 LYS A C 1
ATOM 715 O O . LYS A 1 89 ? 9.485 12.421 -4.753 1.00 91.25 89 LYS A O 1
ATOM 720 N N . ASP A 1 90 ? 9.018 10.395 -5.597 1.00 88.31 90 ASP A N 1
ATOM 721 C CA . ASP A 1 90 ? 9.494 10.683 -6.950 1.00 88.31 90 ASP A CA 1
ATOM 722 C C . ASP A 1 90 ? 8.619 11.757 -7.624 1.00 88.31 90 ASP A C 1
ATOM 724 O O . ASP A 1 90 ? 9.159 12.689 -8.227 1.00 88.31 90 ASP A O 1
ATOM 728 N N . HIS A 1 91 ? 7.297 11.712 -7.416 1.00 85.56 91 HIS A N 1
ATOM 729 C CA . HIS A 1 91 ? 6.363 12.757 -7.848 1.00 85.56 91 HIS A CA 1
ATOM 730 C C . HIS A 1 91 ? 6.588 14.103 -7.144 1.00 85.56 91 HIS A C 1
ATOM 732 O O . HIS A 1 91 ? 6.610 15.140 -7.803 1.00 85.56 91 HIS A O 1
ATOM 738 N N . LEU A 1 92 ? 6.789 14.109 -5.823 1.00 88.50 92 LEU A N 1
ATOM 739 C CA . LEU A 1 92 ? 7.022 15.336 -5.050 1.00 88.50 92 LEU A CA 1
ATOM 740 C C . LEU A 1 92 ? 8.359 16.001 -5.394 1.00 88.50 92 LEU A C 1
ATOM 742 O O . LEU A 1 92 ? 8.460 17.225 -5.397 1.00 88.50 92 LEU A O 1
ATOM 746 N N . LEU A 1 93 ? 9.389 15.203 -5.679 1.00 88.50 93 LEU A N 1
ATOM 747 C CA . LEU A 1 93 ? 10.723 15.692 -6.033 1.00 88.50 93 LEU A CA 1
ATOM 748 C C . LEU A 1 93 ? 10.876 16.000 -7.531 1.00 88.50 93 LEU A C 1
ATOM 750 O O . LEU A 1 93 ? 11.979 16.338 -7.963 1.00 88.50 93 LEU A O 1
ATOM 754 N N . GLY A 1 94 ? 9.814 15.854 -8.332 1.00 76.06 94 GLY A N 1
ATOM 755 C CA . GLY A 1 94 ? 9.846 16.091 -9.777 1.00 76.06 94 GLY A CA 1
ATOM 756 C C . GLY A 1 94 ? 10.776 15.141 -10.540 1.00 76.06 94 GLY A C 1
ATOM 757 O O . GLY A 1 94 ? 11.180 15.441 -11.663 1.00 76.06 94 GLY A O 1
ATOM 758 N N . ARG A 1 95 ? 11.135 13.989 -9.957 1.00 70.44 95 ARG A N 1
ATOM 759 C CA . ARG A 1 95 ? 11.970 12.967 -10.604 1.00 70.44 95 ARG A CA 1
ATOM 760 C C . ARG A 1 95 ? 11.102 12.065 -11.472 1.00 70.44 95 ARG A C 1
ATOM 762 O O . ARG A 1 95 ? 11.011 10.860 -11.258 1.00 70.44 95 ARG A O 1
ATOM 769 N N . HIS A 1 96 ? 10.465 12.654 -12.475 1.00 58.38 96 HIS A N 1
ATOM 770 C CA . HIS A 1 96 ? 9.741 11.893 -13.482 1.00 58.38 96 HIS A CA 1
ATOM 771 C C . HIS A 1 96 ? 10.747 11.238 -14.437 1.00 58.38 96 HIS A C 1
ATOM 773 O O . HIS A 1 96 ? 11.257 11.880 -15.350 1.00 58.38 96 HIS A O 1
ATOM 779 N N . GLY A 1 97 ? 11.040 9.954 -14.226 1.00 53.03 97 GLY A N 1
ATOM 780 C CA . GLY A 1 97 ? 11.685 9.130 -15.250 1.00 53.03 97 GLY A CA 1
ATOM 781 C C . GLY A 1 97 ? 13.194 8.937 -15.125 1.00 53.03 97 GLY A C 1
ATOM 782 O O . GLY A 1 97 ? 13.897 9.001 -16.132 1.00 53.03 97 GLY A O 1
ATOM 783 N N . VAL A 1 98 ? 13.707 8.568 -13.946 1.00 49.12 98 VAL A N 1
ATOM 784 C CA . VAL A 1 98 ? 14.940 7.764 -13.957 1.00 49.12 98 VAL A CA 1
ATOM 785 C C . VAL A 1 98 ? 14.561 6.403 -14.534 1.00 49.12 98 VAL A C 1
ATOM 787 O O . VAL A 1 98 ? 14.100 5.517 -13.817 1.00 49.12 98 VAL A O 1
ATOM 790 N N . ALA A 1 99 ? 14.688 6.265 -15.856 1.00 50.28 99 ALA A N 1
ATOM 791 C CA . ALA A 1 99 ? 14.619 4.974 -16.516 1.00 50.28 99 ALA A CA 1
ATOM 792 C C . ALA A 1 99 ? 15.562 4.031 -15.766 1.00 50.28 99 ALA A C 1
ATOM 794 O O . ALA A 1 99 ? 16.754 4.315 -15.620 1.00 50.28 99 ALA A O 1
ATOM 795 N N . LYS A 1 100 ? 15.010 2.937 -15.238 1.00 54.88 100 LYS A N 1
ATOM 796 C CA . LYS A 1 100 ? 15.805 1.915 -14.568 1.00 54.88 100 LYS A CA 1
ATOM 797 C C . LYS A 1 100 ? 16.881 1.453 -15.566 1.00 54.88 100 LYS A C 1
ATOM 799 O O . LYS A 1 100 ? 16.512 1.128 -16.700 1.00 54.88 100 LYS A O 1
ATOM 804 N N . PRO A 1 101 ? 18.181 1.464 -15.214 1.00 47.09 101 PRO A N 1
ATOM 805 C CA . PRO A 1 101 ? 19.214 0.930 -16.092 1.00 47.09 101 PRO A CA 1
ATOM 806 C C . PRO A 1 101 ? 18.800 -0.476 -16.529 1.00 47.09 101 PRO A C 1
ATOM 808 O O . PRO A 1 101 ? 18.454 -1.301 -15.682 1.00 47.09 101 PRO A O 1
ATOM 811 N N . ARG A 1 102 ? 18.759 -0.734 -17.843 1.00 58.50 102 ARG A N 1
ATOM 812 C CA . ARG A 1 102 ? 18.521 -2.094 -18.336 1.00 58.50 102 ARG A CA 1
ATOM 813 C C . ARG A 1 102 ? 19.660 -2.962 -17.827 1.00 58.50 102 ARG A C 1
ATOM 815 O O . ARG A 1 102 ? 20.822 -2.619 -18.038 1.00 58.50 102 ARG A O 1
ATOM 822 N N . ASP A 1 103 ? 19.313 -4.059 -17.172 1.00 57.94 103 ASP A N 1
ATOM 823 C CA . ASP A 1 103 ? 20.282 -5.065 -16.768 1.00 57.94 103 ASP A CA 1
ATOM 824 C C . ASP A 1 103 ? 20.956 -5.651 -18.029 1.00 57.94 103 ASP A C 1
ATOM 826 O O . ASP A 1 103 ? 20.245 -6.161 -18.910 1.00 57.94 103 ASP A O 1
ATOM 830 N N . PRO A 1 104 ? 22.295 -5.577 -18.165 1.00 52.84 104 PRO A N 1
ATOM 831 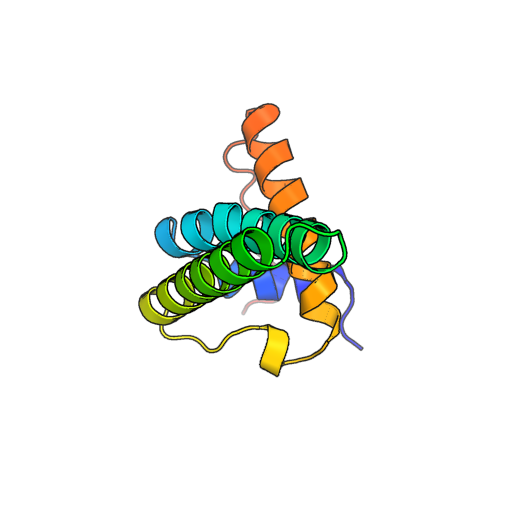C CA . PRO A 1 104 ? 23.013 -6.199 -19.274 1.00 52.84 104 PRO A CA 1
ATOM 832 C C . PRO A 1 104 ? 22.842 -7.727 -19.341 1.00 52.84 104 PRO A C 1
ATOM 834 O O . PRO A 1 104 ? 23.135 -8.301 -20.388 1.00 52.84 104 PRO A O 1
ATOM 837 N N . ALA A 1 105 ? 22.337 -8.378 -18.287 1.00 56.34 105 ALA A N 1
ATOM 838 C CA . ALA A 1 105 ? 22.078 -9.817 -18.245 1.00 56.34 105 ALA A CA 1
ATOM 839 C C . ALA A 1 105 ? 20.738 -10.253 -18.880 1.00 56.34 105 ALA A C 1
ATOM 841 O O . ALA A 1 105 ? 20.419 -11.437 -18.880 1.00 56.34 105 ALA A O 1
ATOM 842 N N . SER A 1 106 ? 19.951 -9.331 -19.445 1.00 54.66 106 SER A N 1
ATOM 843 C CA . SER A 1 106 ? 18.649 -9.631 -20.073 1.00 54.66 106 SER A CA 1
ATOM 844 C C . SER A 1 106 ? 18.723 -10.119 -21.538 1.00 54.66 106 SER A C 1
ATOM 846 O O . SER A 1 106 ? 17.786 -9.897 -22.307 1.00 54.66 106 SER A O 1
ATOM 848 N N . ARG A 1 107 ? 19.823 -10.774 -21.942 1.00 47.09 107 ARG A N 1
ATOM 849 C CA . ARG A 1 107 ? 19.970 -11.450 -23.248 1.00 47.09 107 ARG A CA 1
ATOM 850 C C . ARG A 1 107 ? 20.019 -12.960 -23.099 1.00 47.09 107 ARG A C 1
ATOM 852 O O . ARG A 1 107 ? 20.732 -13.420 -22.184 1.00 47.09 107 ARG A O 1
#

pLDDT: mean 89.7, std 13.65, range [47.09, 98.56]

Solvent-accessible surface area (backbone atoms only — not comparable to full-atom values): 5985 Å² total; per-residue (Å²): 130,87,51,72,67,51,53,51,50,50,51,50,63,72,41,66,50,70,65,26,41,51,29,37,54,52,16,52,57,35,30,56,54,9,52,53,31,37,75,49,95,43,39,71,60,8,48,52,29,36,55,51,12,54,48,33,40,50,51,20,30,59,74,69,70,54,76,68,63,57,84,80,34,76,66,41,71,56,48,53,59,51,50,39,54,49,53,52,48,32,62,74,69,66,54,82,71,80,70,73,79,78,65,88,78,82,118